Protein AF-A0A1J4VYI8-F1 (afdb_monomer)

Structure (mmCIF, N/CA/C/O backbone):
data_AF-A0A1J4VYI8-F1
#
_entry.id   AF-A0A1J4VYI8-F1
#
loop_
_atom_site.group_PDB
_atom_site.id
_atom_site.type_symbol
_atom_site.label_atom_id
_atom_site.label_alt_id
_atom_site.label_comp_id
_atom_site.label_asym_id
_atom_site.label_entity_id
_atom_site.label_seq_id
_atom_site.pdbx_PDB_ins_code
_atom_site.Cartn_x
_atom_site.Cartn_y
_atom_site.Cartn_z
_atom_site.occupancy
_atom_site.B_iso_or_equiv
_atom_site.auth_seq_id
_atom_site.auth_comp_id
_atom_site.auth_asym_id
_atom_site.auth_atom_id
_atom_site.pdbx_PDB_model_num
ATOM 1 N N . MET A 1 1 ? -11.542 -24.435 -14.311 1.00 45.66 1 MET A N 1
ATOM 2 C CA . MET A 1 1 ? -12.763 -23.738 -13.847 1.00 45.66 1 MET A CA 1
ATOM 3 C C . MET A 1 1 ? -12.508 -23.263 -12.424 1.00 45.66 1 MET A C 1
ATOM 5 O O . MET A 1 1 ? -12.263 -24.110 -11.578 1.00 45.66 1 MET A O 1
ATOM 9 N N . LYS A 1 2 ? -12.481 -21.947 -12.160 1.00 48.59 2 LYS A N 1
ATOM 10 C CA . LYS A 1 2 ? -12.444 -21.435 -10.779 1.00 48.59 2 LYS A CA 1
ATOM 11 C C . LYS A 1 2 ? -13.809 -21.727 -10.150 1.00 48.59 2 LYS A C 1
ATOM 13 O O . LYS A 1 2 ? -14.824 -21.295 -10.688 1.00 48.59 2 LYS A O 1
ATOM 18 N N . HIS A 1 3 ? -13.841 -22.505 -9.073 1.00 61.41 3 HIS A N 1
ATOM 19 C CA . HIS A 1 3 ? -15.069 -22.734 -8.319 1.00 61.41 3 HIS A CA 1
ATOM 20 C C . HIS A 1 3 ? -15.416 -21.461 -7.548 1.00 61.41 3 HIS A C 1
ATOM 22 O O . HIS A 1 3 ? -14.641 -21.014 -6.706 1.00 61.41 3 HIS A O 1
ATOM 28 N N . THR A 1 4 ? -16.563 -20.861 -7.857 1.00 73.31 4 THR A N 1
ATOM 29 C CA . THR A 1 4 ? -17.084 -19.709 -7.119 1.00 73.31 4 THR A CA 1
ATOM 30 C C . THR A 1 4 ? -17.600 -20.188 -5.766 1.00 73.31 4 THR A C 1
ATOM 32 O O . THR A 1 4 ? -18.485 -21.042 -5.706 1.00 73.31 4 THR A O 1
ATOM 35 N N . LYS A 1 5 ? -17.035 -19.660 -4.680 1.00 84.75 5 LYS A N 1
ATOM 36 C CA . LYS A 1 5 ? -17.503 -19.921 -3.316 1.00 84.75 5 LYS A CA 1
ATOM 37 C C . LYS A 1 5 ? -18.661 -18.980 -2.966 1.00 84.75 5 LYS A C 1
ATOM 39 O O . LYS A 1 5 ? -18.705 -17.850 -3.446 1.00 84.75 5 LYS A O 1
ATOM 44 N N . GLN A 1 6 ? -19.604 -19.459 -2.153 1.00 89.56 6 GLN A N 1
ATOM 45 C CA . GLN A 1 6 ? -20.703 -18.648 -1.618 1.00 89.56 6 GLN A CA 1
ATOM 46 C C . GLN A 1 6 ? -20.401 -18.260 -0.173 1.00 89.56 6 GLN A C 1
ATOM 48 O O . GLN A 1 6 ? -20.024 -19.112 0.636 1.00 89.56 6 GLN A O 1
ATOM 53 N N . TYR A 1 7 ? -20.613 -16.985 0.144 1.00 87.75 7 TYR A N 1
ATOM 54 C CA . TYR A 1 7 ? -20.332 -16.413 1.454 1.00 87.75 7 TYR A CA 1
ATOM 55 C C . TYR A 1 7 ? -21.567 -15.713 2.014 1.00 87.75 7 TYR A C 1
ATOM 57 O O . TYR A 1 7 ? -22.311 -15.063 1.279 1.00 87.75 7 TYR A O 1
ATOM 65 N N . LEU A 1 8 ? -21.776 -15.835 3.323 1.00 86.56 8 LEU A N 1
ATOM 66 C CA . LEU A 1 8 ? -22.653 -14.948 4.081 1.00 86.56 8 LEU A CA 1
ATOM 67 C C . LEU A 1 8 ? -21.770 -13.907 4.768 1.00 86.56 8 LEU A C 1
ATOM 69 O O . LEU A 1 8 ? -20.914 -14.272 5.572 1.00 86.56 8 LEU A O 1
ATOM 73 N N . VAL A 1 9 ? -21.990 -12.630 4.463 1.00 85.19 9 VAL A N 1
ATOM 74 C CA . VAL A 1 9 ? -21.263 -11.517 5.083 1.00 85.19 9 VAL A CA 1
ATOM 75 C C . VAL A 1 9 ? -22.179 -10.847 6.095 1.00 85.19 9 VAL A C 1
ATOM 77 O O . VAL A 1 9 ? -23.284 -10.421 5.754 1.00 85.19 9 VAL A O 1
ATOM 80 N N . LYS A 1 10 ? -21.728 -10.771 7.345 1.00 86.38 10 LYS A N 1
ATOM 81 C CA . LYS A 1 10 ? -22.361 -9.973 8.392 1.00 86.38 10 LYS A CA 1
ATOM 82 C C . LYS A 1 10 ? -21.442 -8.806 8.713 1.00 86.38 10 LYS A C 1
ATOM 84 O O . LYS A 1 10 ? -20.278 -9.018 9.032 1.00 86.38 10 LYS A O 1
ATOM 89 N N . TRP A 1 11 ? -21.970 -7.593 8.633 1.00 86.38 11 TRP A N 1
ATOM 90 C CA . TRP A 1 11 ? -21.292 -6.420 9.167 1.00 86.38 11 TRP A CA 1
ATOM 91 C C . TRP A 1 11 ? -21.593 -6.303 10.661 1.00 86.38 11 TRP A C 1
ATOM 93 O O . TRP A 1 11 ? -22.746 -6.479 11.067 1.00 86.38 11 TRP A O 1
ATOM 103 N N . VAL A 1 12 ? -20.559 -6.060 11.464 1.00 81.38 12 VAL A N 1
ATOM 104 C CA . VAL A 1 12 ? -20.652 -5.982 12.924 1.00 81.38 12 VAL A CA 1
ATOM 105 C C . VAL A 1 12 ? -20.289 -4.569 13.353 1.00 81.38 12 VAL A C 1
ATOM 107 O O . VAL A 1 12 ? -19.283 -4.018 12.913 1.00 81.38 12 VAL A O 1
ATOM 110 N N . ILE A 1 13 ? -21.124 -3.984 14.206 1.00 84.25 13 ILE A N 1
ATOM 111 C CA . ILE A 1 13 ? -20.897 -2.664 14.781 1.00 84.25 13 ILE A CA 1
ATOM 112 C C . ILE A 1 13 ? -21.310 -2.682 16.250 1.00 84.25 13 ILE A C 1
ATOM 114 O O . ILE A 1 13 ? -22.404 -3.141 16.587 1.00 84.25 13 ILE A O 1
ATOM 118 N N . ASP A 1 14 ? -20.430 -2.182 17.111 1.00 84.81 14 ASP A N 1
ATOM 119 C CA . ASP A 1 14 ? -20.724 -1.978 18.524 1.00 84.81 14 ASP A CA 1
ATOM 120 C C . ASP A 1 14 ? -21.394 -0.614 18.705 1.00 84.81 14 ASP A C 1
ATOM 122 O O . ASP A 1 14 ? -20.830 0.425 18.358 1.00 84.81 14 ASP A O 1
ATOM 126 N N . ILE A 1 15 ? -22.625 -0.619 19.222 1.00 88.81 15 ILE A N 1
ATOM 127 C CA . ILE A 1 15 ? -23.441 0.584 19.418 1.00 88.81 15 ILE A CA 1
ATOM 128 C C . ILE A 1 15 ? -23.956 0.606 20.852 1.00 88.81 15 ILE A C 1
ATOM 130 O O . ILE A 1 15 ? -24.630 -0.323 21.301 1.00 88.81 15 ILE A O 1
ATOM 134 N N . GLU A 1 16 ? -23.691 1.703 21.555 1.00 93.25 16 GLU A N 1
ATOM 135 C CA . GLU A 1 16 ? -24.339 1.994 22.831 1.00 93.25 16 GLU A CA 1
ATOM 136 C C . GLU A 1 16 ? -25.751 2.545 22.583 1.00 93.25 16 GLU A C 1
ATOM 138 O O . GLU A 1 16 ? -25.928 3.558 21.909 1.00 93.25 16 GLU A O 1
ATOM 143 N N . ALA A 1 17 ? -26.771 1.874 23.122 1.00 95.75 17 ALA A N 1
ATOM 144 C CA . ALA A 1 17 ? -28.171 2.276 22.996 1.00 95.75 17 ALA A CA 1
ATOM 145 C C . ALA A 1 17 ? -28.983 1.842 24.224 1.00 95.75 17 ALA A C 1
ATOM 147 O O . ALA A 1 17 ? -28.613 0.903 24.932 1.00 95.75 17 ALA A O 1
ATOM 148 N N . ASN A 1 18 ? -30.130 2.481 24.459 1.00 96.50 18 ASN A N 1
ATOM 149 C CA . ASN A 1 18 ? -30.986 2.182 25.609 1.00 96.50 18 ASN A CA 1
ATOM 150 C C . ASN A 1 18 ? -31.949 1.009 25.348 1.00 96.50 18 ASN A C 1
ATOM 152 O O . ASN A 1 18 ? -32.614 0.544 26.275 1.00 96.50 18 ASN A O 1
ATOM 156 N N . SER A 1 19 ? -32.059 0.534 24.100 1.00 97.31 19 SER A N 1
ATOM 157 C CA . SER A 1 19 ? -32.885 -0.621 23.717 1.00 97.31 19 SER A CA 1
ATOM 158 C C . SER A 1 19 ? -32.397 -1.300 22.426 1.00 97.31 19 SER A C 1
ATOM 160 O O . SER A 1 19 ? -31.728 -0.652 21.614 1.00 97.31 19 SER A O 1
ATOM 162 N N . PRO A 1 20 ? -32.763 -2.575 22.180 1.00 96.31 20 PRO A N 1
ATOM 163 C CA . PRO A 1 20 ? -32.455 -3.261 20.922 1.00 96.31 20 PRO A CA 1
ATOM 164 C C . PRO A 1 20 ? -33.019 -2.555 19.679 1.00 96.31 20 PRO A C 1
ATOM 166 O O . PRO A 1 20 ? -32.350 -2.477 18.651 1.00 96.31 20 PRO A O 1
ATOM 169 N N . GLU A 1 21 ? -34.235 -2.010 19.758 1.00 96.88 21 GLU A N 1
ATOM 170 C CA . GLU A 1 21 ? -34.872 -1.283 18.656 1.00 96.88 21 GLU A CA 1
ATOM 171 C C . GLU A 1 21 ? -34.149 0.029 18.333 1.00 96.88 21 GLU A C 1
ATOM 173 O O . GLU A 1 21 ? -34.087 0.426 17.170 1.00 96.88 21 GLU A O 1
ATOM 178 N N . GLU A 1 22 ? -33.614 0.711 19.348 1.00 96.25 22 GLU A N 1
ATOM 179 C CA . GLU A 1 22 ? -32.786 1.907 19.175 1.00 96.25 22 GLU A CA 1
ATOM 180 C C . GLU A 1 22 ? -31.433 1.554 18.548 1.00 96.25 22 GLU A C 1
ATOM 182 O O . GLU A 1 22 ? -31.056 2.179 17.559 1.00 96.25 22 GLU A O 1
ATOM 187 N N . ALA A 1 23 ? -30.765 0.499 19.030 1.00 94.38 23 ALA A N 1
ATOM 188 C CA . ALA A 1 23 ? -29.520 0.006 18.437 1.00 94.38 23 ALA A CA 1
ATOM 189 C C . ALA A 1 23 ? -29.693 -0.327 16.944 1.00 94.38 23 ALA A C 1
ATOM 191 O O . ALA A 1 23 ? -28.881 0.077 16.116 1.00 94.38 23 ALA A O 1
ATOM 192 N N . ALA A 1 24 ? -30.790 -1.003 16.578 1.00 93.12 24 ALA A N 1
ATOM 193 C CA . ALA A 1 24 ? -31.086 -1.343 15.186 1.00 93.12 24 ALA A CA 1
ATOM 194 C C .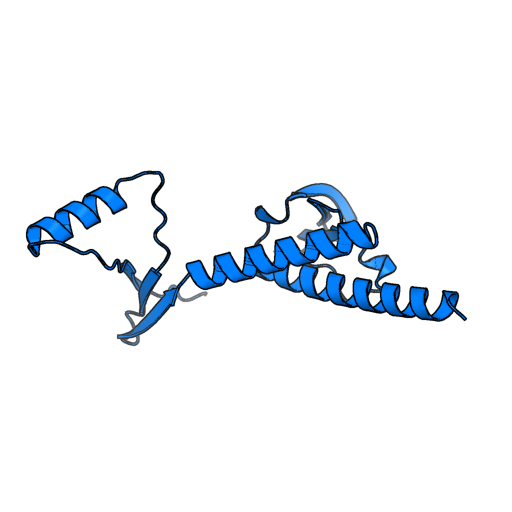 ALA A 1 24 ? -31.355 -0.108 14.305 1.00 93.12 24 ALA A C 1
ATOM 196 O O . ALA A 1 24 ? -30.978 -0.099 13.133 1.00 93.12 24 ALA A O 1
ATOM 197 N N . LYS A 1 25 ? -31.996 0.938 14.846 1.00 94.44 25 LYS A N 1
ATOM 198 C CA . LYS A 1 25 ? -32.211 2.204 14.124 1.00 94.44 25 LYS A CA 1
ATOM 199 C C . LYS A 1 25 ? -30.901 2.950 13.895 1.00 94.44 25 LYS A C 1
ATOM 201 O O . LYS A 1 25 ? -30.659 3.359 12.766 1.00 94.44 25 LYS A O 1
ATOM 206 N N . LEU A 1 26 ? -30.060 3.061 14.924 1.00 94.25 26 LEU A N 1
ATOM 207 C CA . LEU A 1 26 ? -28.737 3.681 14.816 1.00 94.25 26 LEU A CA 1
ATOM 208 C C . LEU A 1 26 ? -27.862 2.931 13.805 1.00 94.25 26 LEU A C 1
ATOM 210 O O . LEU A 1 26 ? -27.282 3.550 12.920 1.00 94.25 26 LEU A O 1
ATOM 214 N N . ALA A 1 27 ? -27.841 1.596 13.861 1.00 91.75 27 ALA A N 1
ATOM 215 C CA . ALA A 1 27 ? -27.132 0.781 12.876 1.00 91.75 27 ALA A CA 1
ATOM 216 C C . ALA A 1 27 ? -27.626 1.047 11.445 1.00 91.75 27 ALA A C 1
ATOM 218 O O . ALA A 1 27 ? -26.817 1.182 10.532 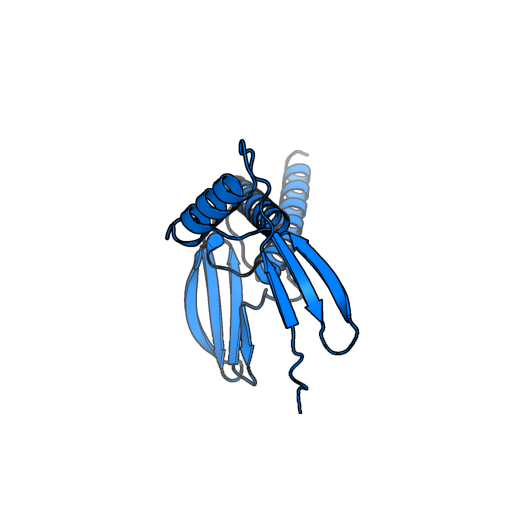1.00 91.75 27 ALA A O 1
ATOM 219 N N . LEU A 1 28 ? -28.945 1.151 11.239 1.00 91.44 28 LEU A N 1
ATOM 220 C CA . LEU A 1 28 ? -29.528 1.441 9.927 1.00 91.44 28 LEU A CA 1
ATOM 221 C C . LEU A 1 28 ? -29.192 2.854 9.429 1.00 91.44 28 LEU A C 1
ATOM 223 O O . LEU A 1 28 ? -29.018 3.039 8.227 1.00 91.44 28 LEU A O 1
ATOM 227 N N . GLU A 1 29 ? -29.140 3.844 10.320 1.00 93.25 29 GLU A N 1
ATOM 228 C CA . GLU A 1 29 ? -28.720 5.209 9.982 1.00 93.25 29 GLU A CA 1
ATOM 229 C C . GLU A 1 29 ? -27.265 5.227 9.519 1.00 93.25 29 GLU A C 1
ATOM 231 O O . GLU A 1 29 ? -26.991 5.746 8.441 1.00 93.25 29 GLU A O 1
ATOM 236 N N . ILE A 1 30 ? -26.371 4.565 10.258 1.00 90.81 30 ILE A N 1
ATOM 237 C CA . ILE A 1 30 ? -24.956 4.439 9.888 1.00 90.81 30 ILE A CA 1
ATOM 238 C C . ILE A 1 30 ? -24.818 3.717 8.539 1.00 90.81 30 ILE A C 1
ATOM 240 O O . ILE A 1 30 ? -24.136 4.213 7.654 1.00 90.81 30 ILE A O 1
ATOM 244 N N . GLN A 1 31 ? -25.540 2.612 8.315 1.00 87.69 31 GLN A N 1
ATOM 245 C CA . GLN A 1 31 ? -25.522 1.896 7.025 1.00 87.69 31 GLN A CA 1
ATOM 246 C C . GLN A 1 31 ? -25.993 2.727 5.828 1.00 87.69 31 GLN A C 1
ATOM 248 O O . GLN A 1 31 ? -25.700 2.374 4.687 1.00 87.69 31 GLN A O 1
ATOM 253 N N . ARG A 1 32 ? -26.814 3.751 6.064 1.00 90.00 32 ARG A N 1
ATOM 254 C CA . ARG A 1 32 ? -27.377 4.604 5.011 1.00 90.00 32 ARG A CA 1
ATOM 255 C C . ARG A 1 32 ? -26.574 5.876 4.783 1.00 90.00 32 ARG A C 1
ATOM 257 O O . ARG A 1 32 ? -26.852 6.559 3.800 1.00 90.00 32 ARG A O 1
ATOM 264 N N . ASP A 1 33 ? -25.648 6.205 5.676 1.00 89.50 33 ASP A N 1
ATOM 265 C CA . ASP A 1 33 ? -24.752 7.338 5.504 1.00 89.50 33 ASP A CA 1
ATOM 266 C C . ASP A 1 33 ? -23.738 7.017 4.401 1.00 89.50 33 ASP A C 1
ATOM 268 O O . ASP A 1 33 ? -23.000 6.037 4.474 1.00 89.50 33 ASP A O 1
ATOM 272 N N . GLU A 1 34 ? -23.714 7.854 3.367 1.00 87.69 34 GLU A N 1
ATOM 273 C CA . GLU A 1 34 ? -22.799 7.735 2.227 1.00 87.69 34 GLU A CA 1
ATOM 274 C C . GLU A 1 34 ? -21.324 7.906 2.614 1.00 87.69 34 GLU A C 1
ATOM 276 O O . GLU A 1 34 ? -20.444 7.494 1.862 1.00 87.69 34 GLU A O 1
ATOM 281 N N . ASN A 1 35 ? -21.058 8.485 3.786 1.00 82.19 35 ASN A N 1
ATOM 282 C CA . ASN A 1 35 ? -19.715 8.662 4.331 1.00 82.19 35 ASN A CA 1
ATOM 283 C C . ASN A 1 35 ? -19.339 7.567 5.340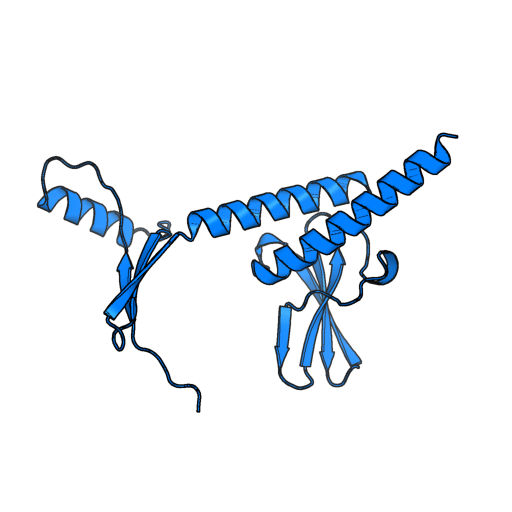 1.00 82.19 35 ASN A C 1
ATOM 285 O O . ASN A 1 35 ? -18.246 7.612 5.903 1.00 82.19 35 ASN A O 1
ATOM 289 N N . SER A 1 36 ? -20.234 6.615 5.625 1.00 82.12 36 SER A N 1
ATOM 290 C CA . SER A 1 36 ? -19.929 5.524 6.545 1.00 82.12 36 SER A CA 1
ATOM 291 C C . SER A 1 36 ? -19.170 4.403 5.843 1.00 82.12 36 SER A C 1
ATOM 293 O O . SER A 1 36 ? -19.603 3.875 4.818 1.00 82.12 36 SER A O 1
ATOM 295 N N . GLU A 1 37 ? -18.056 3.990 6.445 1.00 80.12 37 GLU A N 1
ATOM 296 C CA . GLU A 1 37 ? -17.258 2.863 5.979 1.00 80.12 37 GLU A CA 1
ATOM 297 C C . GLU A 1 37 ? -17.440 1.656 6.903 1.00 80.12 37 GLU A C 1
ATOM 299 O O . GLU A 1 37 ? -17.116 1.671 8.093 1.00 80.12 37 GLU A O 1
ATOM 304 N N . ALA A 1 38 ? -17.955 0.570 6.336 1.00 84.88 38 ALA A N 1
ATOM 305 C CA . ALA A 1 38 ? -18.023 -0.714 7.007 1.00 84.88 38 ALA A CA 1
ATOM 306 C C . ALA A 1 38 ? -16.642 -1.386 6.955 1.00 84.88 38 ALA A C 1
ATOM 308 O O . ALA A 1 38 ? -16.220 -1.837 5.894 1.00 84.88 38 ALA A O 1
ATOM 309 N N . LEU A 1 39 ? -15.937 -1.451 8.090 1.00 84.25 39 LEU A N 1
ATOM 310 C CA . LEU A 1 39 ? -14.562 -1.973 8.141 1.00 84.25 39 LEU A CA 1
ATOM 311 C C . LEU A 1 39 ? -14.405 -3.302 8.894 1.00 84.25 39 LEU A C 1
ATOM 313 O O . LEU A 1 39 ? -13.366 -3.936 8.767 1.00 84.25 39 LEU A O 1
ATOM 317 N N . ALA A 1 40 ? -15.409 -3.760 9.645 1.00 85.88 40 ALA A N 1
ATOM 318 C CA . ALA A 1 40 ? -15.338 -5.002 10.418 1.00 85.88 40 ALA A CA 1
ATOM 319 C C . ALA A 1 40 ? -16.465 -5.969 10.032 1.00 85.88 40 ALA A C 1
ATOM 321 O O . ALA A 1 40 ? -17.649 -5.629 10.091 1.00 85.88 40 ALA A O 1
ATOM 322 N N . PHE A 1 41 ? -16.106 -7.190 9.640 1.00 89.44 41 PHE A N 1
ATOM 323 C CA . PHE A 1 41 ? -17.047 -8.181 9.122 1.00 89.44 41 PHE A CA 1
ATOM 324 C C . PHE A 1 41 ? -16.801 -9.559 9.712 1.00 89.44 41 PHE A C 1
ATOM 326 O O . PHE A 1 41 ? -15.661 -9.971 9.864 1.00 89.44 41 PHE A O 1
ATOM 333 N N . THR A 1 42 ? -17.871 -10.322 9.908 1.00 89.81 42 THR A N 1
ATOM 334 C CA . THR A 1 42 ? -17.787 -11.777 10.051 1.00 89.81 42 THR A CA 1
ATOM 335 C C . THR A 1 42 ? -18.211 -12.405 8.730 1.00 89.81 42 THR A C 1
ATOM 337 O O . THR A 1 42 ? -19.349 -12.235 8.271 1.00 89.81 42 THR A O 1
ATOM 340 N N . VAL A 1 43 ? -17.296 -13.138 8.104 1.00 91.38 43 VAL A N 1
ATOM 341 C CA . VAL A 1 43 ? -17.514 -13.823 6.829 1.00 91.38 43 VAL A CA 1
ATOM 342 C C . VAL A 1 43 ? -17.653 -15.314 7.087 1.00 91.38 43 VAL A C 1
ATOM 344 O O . VAL A 1 43 ? -16.778 -15.927 7.689 1.00 91.38 43 VAL A O 1
ATOM 347 N N . LYS A 1 44 ? -18.749 -15.909 6.609 1.00 93.00 44 LYS A N 1
ATOM 348 C CA . LYS A 1 44 ? -18.996 -17.351 6.702 1.00 93.00 44 LYS A CA 1
ATOM 349 C C . LYS A 1 44 ? -18.957 -18.013 5.331 1.00 93.00 44 LYS A C 1
ATOM 351 O O . LYS A 1 44 ? -19.784 -17.680 4.478 1.00 93.00 44 LYS A O 1
ATOM 356 N N . GLU A 1 45 ? -18.075 -18.989 5.127 1.00 93.50 45 GLU A N 1
ATOM 357 C CA . GLU A 1 45 ? -18.099 -19.844 3.934 1.00 93.50 45 GLU A CA 1
ATOM 358 C C . GLU A 1 45 ? -19.262 -20.840 4.039 1.00 93.50 45 GLU A C 1
ATOM 360 O O . GLU A 1 45 ? -19.343 -21.636 4.974 1.00 93.50 45 GLU A O 1
ATOM 365 N N . GLN A 1 46 ? -20.189 -20.825 3.077 1.00 89.25 46 GLN A N 1
ATOM 366 C CA . GLN A 1 46 ? -21.403 -21.644 3.179 1.00 89.25 46 GLN A CA 1
ATOM 367 C C . GLN A 1 46 ? -21.144 -23.150 3.057 1.00 89.25 46 GLN A C 1
ATOM 369 O O . GLN A 1 46 ? -21.890 -23.942 3.628 1.00 89.25 46 GLN A O 1
ATOM 374 N N . ALA A 1 47 ? -20.111 -23.553 2.314 1.00 86.62 47 ALA A N 1
ATOM 375 C CA . ALA A 1 47 ? -19.812 -24.962 2.072 1.00 86.62 47 ALA A CA 1
ATOM 376 C C . ALA A 1 47 ? -19.228 -25.662 3.309 1.00 86.62 47 ALA A C 1
ATOM 378 O O . ALA A 1 47 ? -19.564 -26.812 3.585 1.00 86.62 47 ALA A O 1
ATOM 379 N N . THR A 1 48 ? -18.356 -24.970 4.044 1.00 91.19 48 THR A N 1
ATOM 380 C CA . THR A 1 48 ? -17.651 -25.507 5.217 1.00 91.19 48 THR A CA 1
ATOM 381 C C . THR A 1 48 ? -18.308 -25.089 6.530 1.00 91.19 48 THR A C 1
ATOM 383 O O . THR A 1 48 ? -18.153 -25.769 7.540 1.00 91.19 48 THR A O 1
ATOM 386 N N . GLY A 1 49 ? -19.060 -23.985 6.522 1.00 89.62 49 GLY A N 1
ATOM 387 C CA . GLY A 1 49 ? -19.596 -23.351 7.720 1.00 89.62 49 GLY A CA 1
ATOM 388 C C . GLY A 1 49 ? -18.547 -22.593 8.538 1.00 89.62 49 GLY A C 1
ATOM 389 O O . GLY A 1 49 ? -18.892 -22.115 9.617 1.00 89.62 49 GLY A O 1
ATOM 390 N N . GLU A 1 50 ? -17.311 -22.491 8.043 1.00 91.69 50 GLU A N 1
ATOM 391 C CA . GLU A 1 50 ? -16.207 -21.771 8.679 1.00 91.69 50 GLU A CA 1
ATOM 392 C C . GLU A 1 50 ? -16.500 -20.269 8.723 1.00 91.69 50 GLU A C 1
ATOM 394 O O . GLU A 1 50 ? -16.962 -19.700 7.731 1.00 91.69 50 GLU A O 1
ATOM 399 N N . GLU A 1 51 ? -16.259 -19.650 9.879 1.00 94.12 51 GLU A N 1
ATOM 400 C CA . GLU A 1 51 ? -16.436 -18.216 10.117 1.00 94.12 51 GLU A CA 1
ATOM 401 C C . GLU A 1 51 ? -15.069 -17.563 10.344 1.00 94.12 51 GLU A C 1
ATOM 403 O O . GLU A 1 51 ? -14.204 -18.121 11.019 1.00 94.12 51 GLU A O 1
ATOM 408 N N . THR A 1 52 ? -14.867 -16.384 9.765 1.00 91.62 52 THR A N 1
ATOM 409 C CA . THR A 1 52 ? -13.644 -15.590 9.902 1.00 91.62 52 THR A CA 1
ATOM 410 C C . THR A 1 52 ? -14.020 -14.138 10.134 1.00 91.62 52 THR A C 1
ATOM 412 O O . THR A 1 52 ? -14.786 -13.567 9.354 1.00 91.62 52 THR A O 1
ATOM 415 N N . ASP A 1 53 ? -13.468 -13.544 11.188 1.00 88.25 53 ASP A N 1
ATOM 416 C CA . ASP A 1 53 ? -13.581 -12.111 11.429 1.00 88.25 53 ASP A CA 1
ATOM 417 C C . ASP A 1 53 ? -12.505 -11.373 10.626 1.00 88.25 53 ASP A C 1
ATOM 419 O O . ASP A 1 53 ? -11.319 -11.699 10.679 1.00 88.25 53 ASP A O 1
ATOM 423 N N . VAL A 1 54 ? -12.941 -10.394 9.843 1.00 84.75 54 VAL A N 1
ATOM 424 C CA . VAL A 1 54 ? -12.127 -9.594 8.933 1.00 84.75 54 VAL A CA 1
ATOM 425 C C . VAL A 1 54 ? -12.208 -8.146 9.394 1.00 84.75 54 VAL A C 1
ATOM 427 O O . VAL A 1 54 ? -13.269 -7.525 9.309 1.00 84.75 54 VAL A O 1
ATOM 430 N N . ASN A 1 55 ? -11.084 -7.615 9.874 1.00 83.25 55 ASN A N 1
ATOM 431 C CA . ASN A 1 55 ? -10.941 -6.211 10.239 1.00 83.25 55 ASN A CA 1
ATOM 432 C C . ASN A 1 55 ? -10.102 -5.477 9.187 1.00 83.25 55 ASN A C 1
ATOM 434 O O . ASN A 1 55 ? -8.880 -5.590 9.161 1.00 83.25 55 ASN A O 1
ATOM 438 N N . LEU A 1 56 ? -10.770 -4.710 8.332 1.00 83.00 56 LEU A N 1
ATOM 439 C CA . LEU A 1 56 ? -10.143 -3.878 7.311 1.00 83.00 56 LEU A CA 1
ATOM 440 C C . LEU A 1 56 ? -9.548 -2.589 7.893 1.00 83.00 56 LEU A C 1
ATOM 442 O O . LEU A 1 56 ? -8.717 -1.972 7.235 1.00 83.00 56 LEU A O 1
ATOM 446 N N . LEU A 1 57 ? -9.922 -2.179 9.114 1.00 80.00 57 LEU A N 1
ATOM 447 C CA . LEU A 1 57 ? -9.317 -1.009 9.757 1.00 80.00 57 LEU A CA 1
ATOM 448 C C . LEU A 1 57 ? -7.833 -1.251 10.037 1.00 80.00 57 LEU A C 1
ATOM 450 O O . LEU A 1 57 ? -7.019 -0.373 9.766 1.00 80.00 57 LEU A O 1
ATOM 454 N N . ASP A 1 58 ? -7.476 -2.441 10.525 1.00 76.38 58 ASP A N 1
ATOM 455 C CA . ASP A 1 58 ? -6.079 -2.791 10.798 1.00 76.38 58 ASP A CA 1
ATOM 456 C C . ASP A 1 58 ? -5.258 -2.758 9.505 1.00 76.38 58 ASP A C 1
ATOM 458 O O . ASP A 1 58 ? -4.204 -2.131 9.466 1.00 76.38 58 ASP A O 1
ATOM 462 N N . THR A 1 59 ? -5.796 -3.332 8.427 1.00 75.31 59 THR A N 1
ATOM 463 C CA . THR A 1 59 ? -5.230 -3.315 7.067 1.00 75.31 59 THR A CA 1
ATOM 464 C C . THR A 1 59 ? -5.029 -1.892 6.526 1.00 75.31 59 THR A C 1
ATOM 466 O O . THR A 1 59 ? -4.005 -1.550 5.931 1.00 75.31 59 THR A O 1
ATOM 469 N N . ILE A 1 60 ? -6.004 -1.011 6.744 1.00 76.12 60 ILE A N 1
ATOM 470 C CA . ILE A 1 60 ? -5.930 0.382 6.300 1.00 76.12 60 ILE A CA 1
ATOM 471 C C . ILE A 1 60 ? -4.894 1.157 7.126 1.00 76.12 60 ILE A C 1
ATOM 473 O O . ILE A 1 60 ? -4.066 1.880 6.566 1.00 76.12 60 ILE A O 1
ATOM 477 N N . LEU A 1 61 ? -4.885 0.980 8.450 1.00 76.88 61 LEU A N 1
ATOM 478 C CA . LEU A 1 61 ? -3.904 1.598 9.343 1.00 76.88 61 LEU A CA 1
ATOM 479 C C . LEU A 1 61 ? -2.479 1.122 9.032 1.00 76.88 61 LEU A C 1
ATOM 481 O O . LEU A 1 61 ? -1.548 1.936 9.064 1.00 76.88 61 LEU A O 1
ATOM 485 N N . THR A 1 62 ? -2.290 -0.153 8.673 1.00 86.94 62 THR A N 1
ATOM 486 C CA . THR A 1 62 ? -0.986 -0.675 8.243 1.00 86.94 62 THR A CA 1
ATOM 487 C C . THR A 1 62 ? -0.550 -0.065 6.923 1.00 86.94 62 THR A C 1
ATOM 489 O O . THR A 1 62 ? 0.598 0.373 6.825 1.00 86.94 62 THR A O 1
ATOM 492 N N . LYS A 1 63 ? -1.446 0.037 5.932 1.00 92.31 63 LYS A N 1
ATOM 493 C CA . LYS A 1 63 ? -1.147 0.690 4.649 1.00 92.31 63 LYS A CA 1
ATOM 494 C C . LYS A 1 63 ? -0.749 2.154 4.848 1.00 92.31 63 LYS A C 1
ATOM 496 O O . LYS A 1 63 ? 0.311 2.557 4.379 1.00 92.31 63 LYS A O 1
ATOM 501 N N . PHE A 1 64 ? -1.535 2.945 5.580 1.00 90.94 64 PHE A N 1
ATOM 502 C CA . PHE A 1 64 ? -1.214 4.359 5.817 1.00 90.94 64 PHE A CA 1
ATOM 503 C C . PHE A 1 64 ? 0.100 4.554 6.572 1.00 90.94 64 PHE A C 1
ATOM 505 O O . PHE A 1 64 ? 0.869 5.447 6.223 1.00 90.94 64 PHE A O 1
ATOM 512 N N . SER A 1 65 ? 0.391 3.700 7.557 1.00 93.44 65 SER A N 1
ATOM 513 C CA . SER A 1 65 ? 1.662 3.756 8.290 1.00 93.44 65 SER A CA 1
ATOM 514 C C . SER A 1 65 ? 2.860 3.486 7.375 1.00 93.44 65 SER A C 1
ATOM 516 O O . SER A 1 65 ? 3.881 4.164 7.481 1.00 93.44 65 SER A O 1
ATOM 518 N N . LYS A 1 66 ? 2.730 2.535 6.440 1.00 96.44 66 LYS A N 1
ATOM 519 C CA . LYS A 1 66 ? 3.759 2.257 5.425 1.00 96.44 66 LYS A CA 1
ATOM 520 C C . LYS A 1 66 ? 3.919 3.427 4.464 1.00 96.44 66 LYS A C 1
ATOM 522 O O . LYS A 1 66 ? 5.042 3.831 4.195 1.00 96.44 66 LYS A O 1
ATOM 527 N N . ILE A 1 67 ? 2.819 4.022 4.002 1.00 97.44 67 ILE A N 1
ATOM 528 C CA . ILE A 1 67 ? 2.868 5.209 3.138 1.00 97.44 67 ILE A CA 1
ATOM 529 C C . ILE A 1 67 ? 3.577 6.369 3.848 1.00 97.44 67 ILE A C 1
ATOM 531 O O . ILE A 1 67 ? 4.445 6.999 3.251 1.00 97.44 67 ILE A O 1
ATOM 535 N N . ASP A 1 68 ? 3.258 6.646 5.114 1.00 96.38 68 ASP A N 1
ATOM 536 C CA . ASP A 1 68 ? 3.933 7.700 5.884 1.00 96.38 68 ASP A CA 1
ATOM 537 C C . ASP A 1 68 ? 5.441 7.436 6.010 1.00 96.38 68 ASP A C 1
ATOM 539 O O . ASP A 1 68 ? 6.258 8.331 5.777 1.00 96.38 68 ASP A O 1
ATOM 543 N N . TYR A 1 69 ? 5.822 6.184 6.281 1.00 96.50 69 TYR A N 1
ATOM 544 C CA . TYR A 1 69 ? 7.223 5.771 6.295 1.00 96.50 69 TYR A CA 1
ATOM 545 C C . TYR A 1 69 ? 7.906 5.982 4.935 1.00 96.50 69 TYR A C 1
ATOM 547 O O . TYR A 1 69 ? 8.952 6.632 4.882 1.00 96.50 69 TYR A O 1
ATOM 555 N N . ILE A 1 70 ? 7.291 5.524 3.839 1.00 97.94 70 ILE A N 1
ATOM 556 C CA . ILE A 1 70 ? 7.803 5.688 2.470 1.00 97.94 70 ILE A CA 1
ATOM 557 C C . ILE A 1 70 ? 8.092 7.164 2.178 1.00 97.94 70 ILE A C 1
ATOM 559 O O . ILE A 1 70 ? 9.209 7.532 1.806 1.00 97.94 70 ILE A O 1
ATOM 563 N N . LYS A 1 71 ? 7.108 8.034 2.425 1.00 97.44 71 LYS A N 1
ATOM 564 C CA . LYS A 1 71 ? 7.233 9.482 2.209 1.00 97.44 71 LYS A CA 1
ATOM 565 C C . LYS A 1 71 ? 8.337 10.088 3.066 1.00 97.44 71 LYS A C 1
ATOM 567 O O . LYS A 1 71 ? 9.117 10.910 2.594 1.00 97.44 71 LYS A O 1
ATOM 572 N N . LYS A 1 72 ? 8.442 9.675 4.329 1.00 96.88 72 LYS A N 1
ATOM 573 C CA . LYS A 1 72 ? 9.479 10.161 5.243 1.00 96.88 72 LYS A CA 1
ATOM 574 C C . LYS A 1 72 ? 10.887 9.819 4.752 1.00 96.88 72 LYS A C 1
ATOM 576 O O . LYS A 1 72 ? 11.761 10.686 4.798 1.00 96.88 72 LYS A O 1
ATOM 581 N N . VAL A 1 73 ? 11.114 8.586 4.300 1.00 97.06 73 VAL A N 1
ATOM 582 C CA . VAL A 1 73 ? 12.423 8.140 3.797 1.00 97.06 73 VAL A CA 1
ATOM 583 C C . VAL A 1 73 ? 12.783 8.882 2.514 1.00 97.06 73 VAL A C 1
ATOM 585 O O . VAL A 1 73 ? 13.861 9.473 2.435 1.00 97.06 73 VAL A O 1
ATOM 588 N N . ILE A 1 74 ? 11.866 8.931 1.545 1.00 97.31 74 ILE A N 1
ATOM 589 C CA . ILE A 1 74 ? 12.099 9.608 0.262 1.00 97.31 74 ILE A CA 1
ATOM 590 C C . ILE A 1 74 ? 12.306 11.114 0.464 1.00 97.31 74 ILE A C 1
ATOM 592 O O . ILE A 1 74 ? 13.201 11.701 -0.140 1.00 97.31 74 ILE A O 1
ATOM 596 N N . SER A 1 75 ? 11.559 11.756 1.367 1.00 96.50 75 SER A N 1
ATOM 597 C CA . SER A 1 75 ? 11.772 13.170 1.700 1.00 96.50 75 SER A CA 1
ATOM 598 C C . SER A 1 75 ? 13.155 13.440 2.294 1.00 96.50 75 SER A C 1
ATOM 600 O O . SER A 1 75 ? 13.640 14.568 2.190 1.00 96.50 75 SER A O 1
ATOM 602 N N . LYS A 1 76 ? 13.763 12.458 2.967 1.00 96.94 76 LYS A N 1
ATOM 603 C CA . LYS A 1 76 ? 15.083 12.598 3.585 1.00 96.94 76 LYS A CA 1
ATOM 604 C C . LYS A 1 76 ? 16.206 12.356 2.580 1.00 96.94 76 LYS A C 1
ATOM 606 O O . LYS A 1 76 ? 17.156 13.132 2.546 1.00 96.94 76 LYS A O 1
ATOM 611 N N . TRP A 1 77 ? 16.108 11.279 1.808 1.00 96.19 77 TRP A N 1
ATOM 612 C CA . TRP A 1 77 ? 17.210 10.779 0.983 1.00 96.19 77 TRP A CA 1
ATOM 613 C C . TRP A 1 77 ? 17.075 11.089 -0.506 1.00 96.19 77 TRP A C 1
ATOM 615 O O . TRP A 1 77 ? 18.032 10.921 -1.254 1.00 96.19 77 TRP A O 1
ATOM 625 N N . GLY A 1 78 ? 15.915 11.582 -0.929 1.00 96.88 78 GLY A N 1
ATOM 626 C CA . GLY A 1 78 ? 15.592 11.779 -2.331 1.00 96.88 78 GLY A CA 1
ATOM 627 C C . GLY A 1 78 ? 14.870 10.582 -2.937 1.00 96.88 78 GLY A C 1
ATOM 628 O O 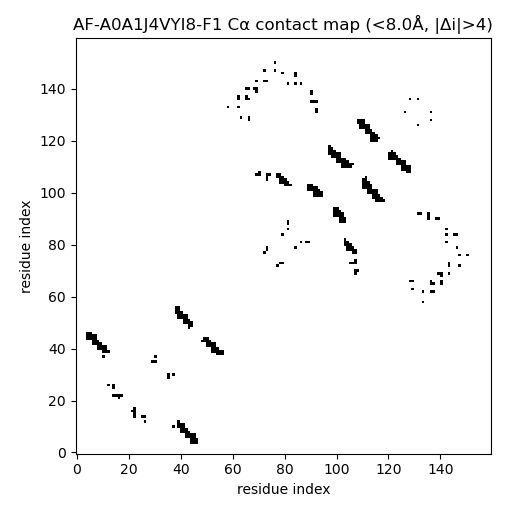. GLY A 1 78 ? 14.722 9.517 -2.334 1.00 96.88 78 GLY A O 1
ATOM 629 N N . SER A 1 79 ? 14.368 10.822 -4.141 1.00 97.25 79 SER A N 1
ATOM 630 C CA . SER A 1 79 ? 13.689 9.839 -4.981 1.00 97.25 79 SER A CA 1
ATOM 631 C C . SER A 1 79 ? 14.684 8.850 -5.573 1.00 97.25 79 SER A C 1
ATOM 633 O O . SER A 1 79 ? 15.861 9.178 -5.708 1.00 97.25 79 SER A O 1
ATOM 635 N N . PHE A 1 80 ? 14.199 7.662 -5.917 1.00 98.12 80 PHE A N 1
ATOM 636 C CA . PHE A 1 80 ? 15.023 6.596 -6.476 1.00 98.12 80 PHE A CA 1
ATOM 637 C C . PHE A 1 80 ? 14.215 5.731 -7.448 1.00 98.12 80 PHE A C 1
ATOM 639 O O . PHE A 1 80 ? 12.995 5.869 -7.567 1.00 98.12 80 PHE A O 1
ATOM 646 N N . THR A 1 81 ? 14.905 4.834 -8.137 1.00 97.69 81 THR A N 1
ATOM 647 C CA . THR A 1 81 ? 14.354 3.884 -9.103 1.00 97.69 81 THR A CA 1
ATOM 648 C C . THR A 1 81 ? 14.702 2.449 -8.725 1.00 97.69 81 THR A C 1
ATOM 650 O O . THR A 1 81 ? 15.643 2.199 -7.969 1.00 97.69 81 THR A O 1
ATOM 653 N N . THR A 1 82 ? 13.979 1.481 -9.288 1.00 96.56 82 THR A N 1
ATOM 654 C CA . THR A 1 82 ? 14.301 0.051 -9.131 1.00 96.56 82 THR A CA 1
ATOM 655 C C . THR A 1 82 ? 15.715 -0.281 -9.614 1.00 96.56 82 THR A C 1
ATOM 657 O O . THR A 1 82 ? 16.366 -1.149 -9.040 1.00 96.56 82 THR A O 1
ATOM 660 N N . ALA A 1 83 ? 16.225 0.445 -10.615 1.00 94.69 83 ALA A N 1
ATOM 661 C CA . ALA A 1 83 ? 17.590 0.292 -11.110 1.00 94.69 83 ALA A CA 1
ATOM 662 C C . ALA A 1 83 ? 18.652 0.779 -10.110 1.00 94.69 83 ALA A C 1
ATOM 664 O O . ALA A 1 83 ? 19.706 0.162 -9.996 1.00 94.69 83 ALA A O 1
ATOM 665 N N . GLU A 1 84 ? 18.391 1.873 -9.389 1.00 94.25 84 GLU A N 1
ATOM 666 C CA . GLU A 1 84 ? 19.339 2.435 -8.416 1.00 94.25 84 GLU A CA 1
ATOM 667 C C . GLU A 1 84 ? 19.493 1.567 -7.168 1.00 94.25 84 GLU A C 1
ATOM 669 O O . GLU A 1 84 ? 20.592 1.499 -6.629 1.00 94.25 84 GLU A O 1
ATOM 674 N N . VAL A 1 85 ? 18.420 0.891 -6.745 1.00 93.25 85 VAL A N 1
ATOM 675 C CA . VAL A 1 85 ? 18.430 -0.058 -5.615 1.00 93.25 85 VAL A CA 1
ATOM 676 C C . VAL A 1 85 ? 18.699 -1.506 -6.061 1.00 93.25 85 VAL A C 1
ATOM 678 O O . VAL A 1 85 ? 18.516 -2.438 -5.284 1.00 93.25 85 VAL A O 1
ATOM 681 N N . GLU A 1 86 ? 19.082 -1.706 -7.330 1.00 93.38 86 GLU A N 1
ATOM 682 C CA . GLU A 1 86 ? 19.352 -3.019 -7.939 1.00 93.38 86 GLU A CA 1
ATOM 683 C C . GLU A 1 86 ? 18.271 -4.072 -7.609 1.00 93.38 86 GLU A C 1
ATOM 685 O O . GLU A 1 86 ? 18.568 -5.211 -7.248 1.00 93.38 86 GLU A O 1
ATOM 690 N N . ALA A 1 87 ? 16.996 -3.679 -7.699 1.00 93.00 87 ALA A N 1
ATOM 691 C CA . ALA A 1 87 ? 15.884 -4.527 -7.294 1.00 93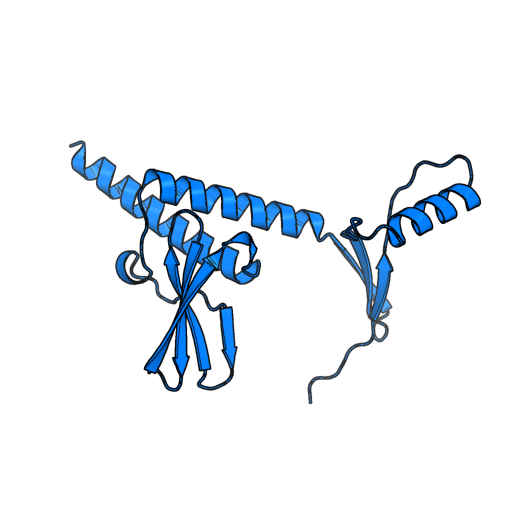.00 87 ALA A CA 1
ATOM 692 C C . ALA A 1 87 ? 15.801 -5.808 -8.143 1.00 93.00 87 ALA A C 1
ATOM 694 O O . ALA A 1 87 ? 15.858 -5.758 -9.372 1.00 93.00 87 ALA A O 1
ATOM 695 N N . ASP A 1 88 ? 15.560 -6.951 -7.491 1.00 93.00 88 ASP A N 1
ATOM 696 C CA . ASP A 1 88 ? 15.317 -8.230 -8.178 1.00 93.00 88 ASP A CA 1
ATOM 697 C C . ASP A 1 88 ? 14.024 -8.213 -9.017 1.00 93.00 88 ASP A C 1
ATOM 699 O O . ASP A 1 88 ? 13.864 -9.004 -9.950 1.00 93.00 88 ASP A O 1
ATOM 703 N N . TYR A 1 89 ? 13.077 -7.339 -8.663 1.00 92.56 89 TYR A N 1
ATOM 704 C CA . TYR A 1 89 ? 11.795 -7.171 -9.340 1.00 92.56 89 TYR A CA 1
ATOM 705 C C . TYR A 1 89 ? 11.227 -5.760 -9.134 1.00 92.56 89 TYR A C 1
ATOM 707 O O . TYR A 1 89 ? 11.503 -5.097 -8.133 1.00 92.56 89 TYR A O 1
ATOM 715 N N . SER A 1 90 ? 10.385 -5.332 -10.074 1.00 96.50 90 SER A N 1
ATOM 716 C CA . SER A 1 90 ? 9.568 -4.121 -9.958 1.00 96.50 90 SER A CA 1
ATOM 717 C C . SER A 1 90 ? 8.208 -4.476 -9.333 1.00 96.50 90 SER A C 1
ATOM 719 O O . SER A 1 90 ? 7.606 -5.467 -9.765 1.00 96.50 90 SER A O 1
ATOM 721 N N . PRO A 1 91 ? 7.685 -3.707 -8.355 1.00 97.75 91 PRO A N 1
ATOM 722 C CA . PRO A 1 91 ? 6.344 -3.920 -7.813 1.00 97.75 91 PRO A CA 1
ATOM 723 C C . PRO A 1 91 ? 5.289 -3.888 -8.923 1.00 97.75 91 PRO A C 1
ATOM 725 O O . PRO A 1 91 ? 5.295 -2.986 -9.762 1.00 97.75 91 PRO A O 1
ATOM 728 N N . ALA A 1 92 ? 4.383 -4.864 -8.949 1.00 97.06 92 ALA A N 1
ATOM 729 C CA . ALA A 1 92 ? 3.423 -5.021 -10.039 1.00 97.06 92 ALA A CA 1
ATOM 730 C C . ALA A 1 92 ? 2.022 -4.548 -9.635 1.00 97.06 92 ALA A C 1
ATOM 732 O O . ALA A 1 92 ? 1.422 -5.091 -8.715 1.00 97.06 92 ALA A O 1
ATOM 733 N N . ILE A 1 93 ? 1.469 -3.580 -10.371 1.00 97.19 93 ILE A N 1
ATOM 734 C CA . ILE A 1 93 ? 0.077 -3.130 -10.197 1.00 97.19 93 ILE A CA 1
ATOM 735 C C . ILE A 1 93 ? -0.882 -4.109 -10.874 1.00 97.19 93 ILE A C 1
ATOM 737 O O . ILE A 1 93 ? -1.934 -4.444 -10.339 1.00 97.19 93 ILE A O 1
ATOM 741 N N . SER A 1 94 ? -0.533 -4.577 -12.073 1.00 95.56 94 SER A N 1
ATOM 742 C CA . SER A 1 94 ? -1.316 -5.594 -12.773 1.00 95.56 94 SER A CA 1
ATOM 743 C C . SER A 1 94 ? -0.456 -6.377 -13.756 1.00 95.56 94 SER A C 1
ATOM 745 O O . SER A 1 94 ? 0.474 -5.833 -14.348 1.00 95.56 94 SER A O 1
ATOM 747 N N . VAL A 1 95 ? -0.770 -7.662 -13.933 1.00 95.00 95 VAL A N 1
ATOM 748 C CA . VAL A 1 95 ? -0.134 -8.534 -14.931 1.00 95.00 95 VAL A CA 1
ATOM 749 C C . VAL A 1 95 ? -1.204 -9.426 -15.556 1.00 95.00 95 VAL A C 1
ATOM 751 O O . VAL A 1 95 ? -1.832 -10.237 -14.869 1.00 95.00 95 VAL A O 1
ATOM 754 N N . ILE A 1 96 ? -1.439 -9.274 -16.860 1.00 94.88 96 ILE A N 1
ATOM 755 C CA . ILE A 1 96 ? -2.448 -10.015 -17.623 1.00 94.88 96 ILE A CA 1
ATOM 756 C C . ILE A 1 96 ? -1.839 -10.480 -18.952 1.00 94.88 96 ILE A C 1
ATOM 758 O O . ILE A 1 96 ? -1.811 -9.751 -19.940 1.00 94.88 96 ILE A O 1
ATOM 762 N N . GLY A 1 97 ? -1.403 -11.742 -19.006 1.00 94.06 97 GLY A N 1
ATOM 763 C CA . GLY A 1 97 ? -0.749 -12.284 -20.202 1.00 94.06 97 GLY A CA 1
ATOM 764 C C . GLY A 1 97 ? 0.558 -11.544 -20.487 1.00 94.06 97 GLY A C 1
ATOM 765 O O . GLY A 1 97 ? 1.409 -11.477 -19.607 1.00 94.06 97 GLY A O 1
ATOM 766 N N . ASP A 1 98 ? 0.678 -10.973 -21.686 1.00 94.19 98 ASP A N 1
ATOM 767 C CA . ASP A 1 98 ? 1.860 -10.210 -22.120 1.00 94.19 98 ASP A CA 1
ATOM 768 C C . ASP A 1 98 ? 1.767 -8.710 -21.782 1.00 94.19 98 ASP A C 1
ATOM 770 O O . ASP A 1 98 ? 2.602 -7.921 -22.224 1.00 94.19 98 ASP A O 1
ATOM 774 N N . HIS A 1 99 ? 0.729 -8.309 -21.042 1.00 97.19 99 HIS A N 1
ATOM 775 C CA . HIS A 1 99 ? 0.524 -6.950 -20.549 1.00 97.19 99 HIS A CA 1
ATOM 776 C C . HIS A 1 99 ? 0.882 -6.870 -19.063 1.00 97.19 99 HIS A C 1
ATOM 778 O O . HIS A 1 99 ? 0.385 -7.666 -18.263 1.00 97.19 99 HIS A O 1
ATOM 784 N N . SER A 1 100 ? 1.735 -5.920 -18.684 1.00 97.25 100 SER A N 1
ATOM 785 C CA . SER A 1 100 ? 2.108 -5.683 -17.286 1.00 97.25 100 SER A CA 1
ATOM 786 C C . SER A 1 100 ? 2.257 -4.200 -16.981 1.00 97.25 100 SER A C 1
ATOM 788 O O . SER A 1 100 ? 2.858 -3.471 -17.762 1.00 97.25 100 SER A O 1
ATOM 790 N N . VAL A 1 101 ? 1.784 -3.777 -15.812 1.00 97.81 101 VAL A N 1
ATOM 791 C CA . VAL A 1 101 ? 1.965 -2.423 -15.280 1.00 97.81 101 VAL A CA 1
ATOM 792 C C . VAL A 1 101 ? 2.833 -2.516 -14.031 1.00 97.81 101 VAL A C 1
ATOM 794 O O . VAL A 1 101 ? 2.414 -3.108 -13.032 1.00 97.81 101 VAL A O 1
ATOM 797 N N . LEU A 1 102 ? 4.044 -1.967 -14.104 1.00 97.94 102 LEU A N 1
ATOM 798 C CA . LEU A 1 102 ? 5.093 -2.122 -13.095 1.00 97.94 102 LEU A CA 1
ATOM 799 C C . LEU A 1 102 ? 5.538 -0.766 -12.560 1.00 97.94 102 LEU A C 1
ATOM 801 O O . LEU A 1 102 ? 5.658 0.189 -13.317 1.00 97.94 102 LEU A O 1
ATOM 805 N N . VAL A 1 103 ? 5.819 -0.681 -11.267 1.00 98.19 103 VAL A N 1
ATOM 806 C CA . VAL A 1 103 ? 6.336 0.529 -10.630 1.00 98.19 103 VAL A CA 1
ATOM 807 C C . VAL A 1 103 ? 7.858 0.541 -10.696 1.00 98.19 103 VAL A C 1
ATOM 809 O O . VAL A 1 103 ? 8.491 -0.375 -10.179 1.00 98.19 103 VAL A O 1
ATOM 812 N N . GLU A 1 104 ? 8.454 1.581 -11.282 1.00 97.81 104 GLU A N 1
ATOM 813 C CA . GLU A 1 104 ? 9.919 1.629 -11.466 1.00 97.81 104 GLU A CA 1
ATOM 814 C C . GLU A 1 104 ? 10.587 2.892 -10.913 1.00 97.81 104 GLU A C 1
ATOM 816 O O . GLU A 1 104 ? 11.796 2.880 -10.679 1.00 97.81 104 GLU A O 1
ATOM 821 N N . SER A 1 105 ? 9.815 3.946 -10.628 1.00 98.12 105 SER A N 1
ATOM 822 C CA . SER A 1 105 ? 10.321 5.181 -10.011 1.00 98.12 105 SER A CA 1
ATOM 823 C C . SER A 1 105 ? 9.499 5.572 -8.787 1.00 98.12 105 SER A C 1
ATOM 825 O O . SER A 1 105 ? 8.268 5.540 -8.823 1.00 98.12 105 SER A O 1
ATOM 827 N N . PHE A 1 106 ? 10.173 6.002 -7.720 1.00 98.31 106 PHE A N 1
ATOM 828 C CA . PHE A 1 106 ? 9.575 6.304 -6.420 1.00 98.31 106 PHE A CA 1
ATOM 829 C C . PHE A 1 106 ? 9.824 7.761 -6.029 1.00 98.31 106 PHE A C 1
ATOM 831 O O . PHE A 1 106 ? 10.950 8.164 -5.723 1.00 98.31 106 PHE A O 1
ATOM 838 N N . TRP A 1 107 ? 8.754 8.555 -5.998 1.00 97.81 107 TRP A N 1
ATOM 839 C CA . TRP A 1 107 ? 8.780 9.977 -5.660 1.00 97.81 107 TRP A CA 1
ATOM 840 C C . TRP A 1 107 ? 8.161 10.231 -4.290 1.00 97.81 107 TRP A C 1
ATOM 842 O O . TRP A 1 107 ? 7.577 9.354 -3.662 1.00 97.81 107 TRP A O 1
ATOM 852 N N . ASN A 1 108 ? 8.258 11.466 -3.798 1.00 94.06 108 ASN A N 1
ATOM 853 C CA . ASN A 1 108 ? 7.811 11.787 -2.441 1.00 94.06 108 ASN A CA 1
ATOM 854 C C . ASN A 1 108 ? 6.295 11.626 -2.216 1.00 94.06 108 ASN A C 1
ATOM 856 O O . ASN A 1 108 ? 5.858 11.506 -1.080 1.00 94.06 108 ASN A O 1
ATOM 860 N N . TYR A 1 109 ? 5.477 11.658 -3.270 1.00 94.56 109 TYR A N 1
ATOM 861 C CA . TYR A 1 109 ? 4.012 11.552 -3.157 1.00 94.56 109 TYR A CA 1
ATOM 862 C C . TYR A 1 109 ? 3.385 10.572 -4.147 1.00 94.56 109 TYR A C 1
ATOM 864 O O . TYR A 1 109 ? 2.223 10.201 -3.988 1.00 94.56 109 TYR A O 1
ATOM 872 N N . THR A 1 110 ? 4.142 10.171 -5.158 1.00 98.06 110 THR A N 1
ATOM 873 C CA . THR A 1 110 ? 3.686 9.339 -6.260 1.00 98.06 110 THR A CA 1
ATOM 874 C C . THR A 1 110 ? 4.747 8.308 -6.591 1.00 98.06 110 THR A C 1
ATOM 876 O O . THR A 1 110 ? 5.904 8.423 -6.181 1.00 98.06 110 THR A O 1
ATOM 879 N N . VAL A 1 111 ? 4.350 7.326 -7.378 1.00 98.44 111 VAL A N 1
ATOM 880 C CA . VAL A 1 111 ? 5.252 6.454 -8.113 1.00 98.44 111 VAL A CA 1
ATOM 881 C C . VAL A 1 111 ? 5.002 6.623 -9.601 1.00 98.44 111 VAL A C 1
ATOM 883 O O . VAL A 1 111 ? 3.875 6.931 -9.982 1.00 98.44 111 VAL A O 1
ATOM 886 N N . THR A 1 112 ? 6.016 6.391 -10.429 1.00 98.44 112 THR A N 1
ATOM 887 C CA . THR A 1 112 ? 5.807 6.247 -11.874 1.00 98.44 112 THR A CA 1
ATOM 888 C C . THR A 1 112 ? 5.681 4.768 -12.197 1.00 98.44 112 THR A C 1
ATOM 890 O O . THR A 1 112 ? 6.600 3.977 -11.946 1.00 98.44 112 THR A O 1
ATOM 893 N N . ALA A 1 113 ? 4.519 4.406 -12.727 1.00 98.00 113 ALA A N 1
ATOM 894 C CA . ALA A 1 113 ? 4.226 3.088 -13.246 1.00 98.00 113 ALA A CA 1
ATOM 895 C C . ALA A 1 113 ? 4.398 3.075 -14.766 1.00 98.00 113 ALA A C 1
ATOM 897 O O . ALA A 1 113 ? 3.950 3.988 -15.455 1.00 98.00 113 ALA A O 1
ATOM 898 N N . TYR A 1 114 ? 5.015 2.019 -15.279 1.00 97.81 114 TYR A N 1
ATOM 899 C CA . TYR A 1 114 ? 5.256 1.795 -16.694 1.00 97.81 114 TYR A CA 1
ATOM 900 C C . TYR A 1 114 ? 4.416 0.620 -17.176 1.00 97.81 114 TYR A C 1
ATOM 902 O O . TYR A 1 114 ? 4.404 -0.459 -16.575 1.00 97.81 114 TYR A O 1
ATOM 910 N N . GLU A 1 115 ? 3.701 0.842 -18.270 1.00 97.94 115 GLU A N 1
ATOM 911 C CA . GLU A 1 115 ? 2.917 -0.174 -18.953 1.00 97.94 115 GLU A CA 1
ATOM 912 C C . GLU A 1 115 ? 3.765 -0.824 -20.042 1.00 97.94 115 GLU A C 1
ATOM 914 O O . GLU A 1 115 ? 4.301 -0.154 -20.928 1.00 97.94 115 GLU A O 1
ATOM 919 N N . TYR A 1 116 ? 3.832 -2.148 -20.001 1.00 96.88 116 TYR A N 1
ATOM 920 C CA . TYR A 1 116 ? 4.552 -2.973 -20.951 1.00 96.88 116 TYR A CA 1
ATOM 921 C C . TYR A 1 116 ? 3.585 -3.902 -21.681 1.00 96.88 116 TYR A C 1
ATOM 923 O O . TYR A 1 116 ? 2.769 -4.575 -21.053 1.00 96.88 116 TYR A O 1
ATOM 931 N N . VAL A 1 117 ? 3.710 -3.974 -23.006 1.00 96.88 117 VAL A N 1
ATOM 932 C CA . VAL A 1 117 ? 3.045 -4.970 -23.860 1.00 96.88 117 VAL A CA 1
ATOM 933 C C . VAL A 1 117 ? 4.123 -5.683 -24.660 1.00 96.88 117 VAL A C 1
ATOM 935 O O . VAL A 1 117 ? 4.866 -5.027 -25.387 1.00 96.88 117 VAL A O 1
ATOM 938 N N . ASP A 1 118 ? 4.224 -7.008 -24.530 1.00 94.25 118 ASP A N 1
ATOM 939 C CA . ASP A 1 118 ? 5.262 -7.814 -25.204 1.00 94.25 118 ASP A CA 1
ATOM 940 C C . ASP A 1 118 ? 6.682 -7.269 -24.933 1.00 94.25 118 ASP A C 1
ATOM 942 O O . ASP A 1 118 ? 7.501 -7.075 -25.830 1.00 94.25 118 ASP A O 1
ATOM 946 N N . SER A 1 119 ? 6.943 -6.925 -23.664 1.00 90.31 119 SER A N 1
ATOM 947 C CA . SER A 1 119 ? 8.200 -6.318 -23.184 1.00 90.31 119 SER A CA 1
ATOM 948 C C . SER A 1 119 ? 8.550 -4.943 -23.776 1.00 90.31 119 SER A C 1
ATOM 950 O O . SER A 1 119 ? 9.664 -4.455 -23.583 1.00 90.31 119 SER A O 1
ATOM 952 N N . ILE A 1 120 ? 7.618 -4.285 -24.464 1.00 94.38 120 ILE A N 1
ATOM 953 C CA . ILE A 1 120 ? 7.789 -2.924 -24.977 1.00 94.38 120 ILE A CA 1
ATOM 954 C C . ILE A 1 120 ? 7.056 -1.959 -24.051 1.00 94.38 120 ILE A C 1
ATOM 956 O O . ILE A 1 120 ? 5.860 -2.126 -23.826 1.00 94.38 120 ILE A O 1
ATOM 960 N N . CYS A 1 121 ? 7.760 -0.942 -23.546 1.00 93.88 121 CYS A N 1
ATOM 961 C CA . CYS A 1 121 ? 7.140 0.152 -22.798 1.00 93.88 121 CYS A CA 1
ATOM 962 C C . CYS A 1 121 ? 6.259 0.984 -23.740 1.00 93.88 121 CYS A C 1
ATOM 964 O O . CYS A 1 121 ? 6.735 1.486 -24.764 1.00 93.88 121 CYS A O 1
ATOM 966 N N . VAL A 1 122 ? 4.975 1.098 -23.408 1.00 96.44 122 VAL A N 1
ATOM 967 C CA . VAL A 1 122 ? 3.967 1.789 -24.226 1.00 96.44 122 VAL A CA 1
ATOM 968 C C . VAL A 1 122 ? 3.354 3.002 -23.532 1.00 96.44 122 VAL A C 1
ATOM 970 O O . VAL A 1 122 ? 2.839 3.881 -24.224 1.00 96.44 122 VAL A O 1
ATOM 973 N N . CYS A 1 123 ? 3.419 3.072 -22.202 1.00 94.88 123 CYS A N 1
ATOM 974 C CA . CYS A 1 123 ? 2.867 4.167 -21.409 1.00 94.88 123 CYS A CA 1
ATOM 975 C C . CYS A 1 123 ? 3.639 4.326 -20.092 1.00 94.88 123 CYS A C 1
ATOM 977 O O . CYS A 1 123 ? 4.202 3.358 -19.580 1.00 94.88 123 CYS A O 1
ATOM 979 N N . GLU A 1 124 ? 3.612 5.534 -19.537 1.00 96.00 124 GLU A N 1
ATOM 980 C CA . GLU A 1 124 ? 4.038 5.836 -18.172 1.00 96.00 124 GLU A CA 1
ATOM 981 C C . GLU A 1 124 ? 2.978 6.720 -17.499 1.00 96.00 124 GLU A C 1
ATOM 983 O O . GLU A 1 124 ? 2.409 7.614 -18.133 1.00 96.00 124 GLU A O 1
ATOM 988 N N . GLU A 1 125 ? 2.686 6.460 -16.227 1.00 97.31 125 GLU A N 1
ATOM 989 C CA . GLU A 1 125 ? 1.708 7.214 -15.441 1.00 97.31 125 GLU A CA 1
ATOM 990 C C . GLU A 1 125 ? 2.191 7.410 -14.001 1.00 97.31 125 GLU A C 1
ATOM 992 O O . GLU A 1 125 ? 2.708 6.487 -13.371 1.00 97.31 125 GLU A O 1
ATOM 997 N N . ASP A 1 126 ? 1.974 8.613 -13.464 1.00 98.12 126 ASP A N 1
ATOM 998 C CA . ASP A 1 126 ? 2.212 8.906 -12.054 1.00 98.12 126 ASP A CA 1
ATOM 999 C C . ASP A 1 126 ? 0.972 8.585 -11.213 1.00 98.12 126 ASP A C 1
ATOM 1001 O O . ASP A 1 126 ? -0.091 9.185 -11.381 1.00 98.12 126 ASP A O 1
ATOM 1005 N N . ILE A 1 127 ? 1.131 7.684 -10.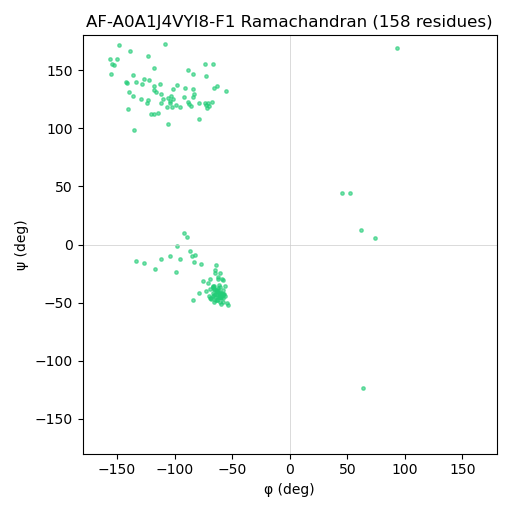246 1.00 98.25 127 ILE A N 1
ATOM 1006 C CA . ILE A 1 127 ? 0.055 7.197 -9.376 1.00 98.25 127 ILE A CA 1
ATOM 1007 C C . ILE A 1 127 ? 0.382 7.563 -7.930 1.00 98.25 127 ILE A C 1
ATOM 1009 O O . ILE A 1 127 ? 1.518 7.416 -7.477 1.00 98.25 127 ILE A O 1
ATOM 1013 N N . ARG A 1 128 ? -0.603 8.055 -7.173 1.00 98.25 128 ARG A N 1
ATOM 1014 C CA . ARG A 1 128 ? -0.417 8.350 -5.742 1.00 98.25 128 ARG A CA 1
ATOM 1015 C C . ARG A 1 128 ? -0.340 7.056 -4.942 1.00 98.25 128 ARG A C 1
ATOM 1017 O O . ARG A 1 128 ? -1.072 6.113 -5.222 1.00 98.25 128 ARG A O 1
ATOM 1024 N N . TYR A 1 129 ? 0.471 7.038 -3.886 1.00 97.56 129 TYR A N 1
ATOM 1025 C CA . TYR A 1 129 ? 0.579 5.869 -3.003 1.00 97.56 129 TYR A CA 1
ATOM 1026 C C . TYR A 1 129 ? -0.772 5.438 -2.414 1.00 97.56 129 TYR A C 1
ATOM 1028 O O . TYR A 1 129 ? -1.048 4.254 -2.245 1.00 97.56 129 TYR A O 1
ATOM 1036 N N . GLU A 1 130 ? -1.639 6.397 -2.107 1.00 95.31 130 GLU A N 1
ATOM 1037 C CA . GLU A 1 130 ? -2.968 6.134 -1.562 1.00 95.31 130 GLU A CA 1
ATOM 1038 C C . GLU A 1 130 ? -3.853 5.334 -2.524 1.00 95.31 130 GLU A C 1
ATOM 1040 O O . GLU A 1 130 ? -4.670 4.538 -2.058 1.00 95.31 130 GLU A O 1
ATOM 1045 N N . ASP A 1 131 ? -3.638 5.490 -3.833 1.00 96.56 131 ASP A N 1
ATOM 1046 C CA . ASP A 1 131 ? -4.424 4.861 -4.896 1.00 96.56 131 ASP A CA 1
ATOM 1047 C C . ASP A 1 131 ? -3.912 3.444 -5.256 1.00 96.56 131 ASP A C 1
ATOM 1049 O O . ASP A 1 131 ? -4.551 2.747 -6.038 1.00 96.56 131 ASP A O 1
ATOM 1053 N N . LEU A 1 132 ? -2.789 2.992 -4.678 1.00 96.50 132 LEU A N 1
ATOM 1054 C CA . LEU A 1 132 ? -2.223 1.653 -4.902 1.00 96.50 132 LEU A CA 1
ATOM 1055 C C . LEU A 1 132 ? -2.792 0.615 -3.930 1.00 96.50 132 LEU A C 1
ATOM 1057 O O . LEU A 1 132 ? -3.087 0.925 -2.776 1.00 96.50 132 LEU A O 1
ATOM 1061 N N . ASP A 1 133 ? -2.876 -0.644 -4.347 1.00 94.69 133 ASP A N 1
ATOM 1062 C CA . ASP A 1 133 ? -3.272 -1.736 -3.453 1.00 94.69 133 ASP A CA 1
ATOM 1063 C C . ASP A 1 133 ? -2.225 -1.991 -2.353 1.00 94.69 133 ASP A C 1
ATOM 1065 O O . ASP A 1 133 ? -1.040 -1.685 -2.505 1.00 94.69 133 ASP A O 1
ATOM 1069 N N . GLU A 1 134 ? -2.653 -2.556 -1.216 1.00 93.38 134 GLU A N 1
ATOM 1070 C CA . GLU A 1 134 ? -1.752 -2.782 -0.073 1.00 93.38 134 GLU A CA 1
ATOM 1071 C C . GLU A 1 134 ? -0.578 -3.704 -0.428 1.00 93.38 134 GLU A C 1
ATOM 1073 O O . GLU A 1 134 ? 0.534 -3.469 0.038 1.00 93.38 134 GLU A O 1
ATOM 1078 N N . GLU A 1 135 ? -0.800 -4.723 -1.262 1.00 94.31 135 GLU A N 1
ATOM 1079 C CA . GLU A 1 135 ? 0.262 -5.630 -1.718 1.00 94.31 135 GLU A CA 1
ATOM 1080 C C . GLU A 1 135 ? 1.381 -4.857 -2.426 1.00 94.31 135 GLU A C 1
ATOM 1082 O O . GLU A 1 135 ? 2.544 -4.980 -2.053 1.00 94.31 135 GLU A O 1
ATOM 1087 N N . VAL A 1 136 ? 1.016 -3.946 -3.331 1.00 97.44 136 VAL A N 1
ATOM 1088 C CA . VAL A 1 136 ? 1.976 -3.076 -4.020 1.00 97.44 136 VAL A CA 1
ATOM 1089 C C . VAL A 1 136 ? 2.693 -2.163 -3.024 1.00 97.44 136 VAL A C 1
ATOM 1091 O O . VAL A 1 136 ? 3.908 -2.007 -3.093 1.00 97.44 136 VAL A O 1
ATOM 1094 N N . ILE A 1 137 ? 1.976 -1.588 -2.051 1.00 97.94 137 ILE A N 1
ATOM 1095 C CA . ILE A 1 137 ? 2.593 -0.764 -0.998 1.00 97.94 137 ILE A CA 1
ATOM 1096 C C . ILE A 1 137 ? 3.590 -1.562 -0.150 1.00 97.94 137 ILE A C 1
ATOM 1098 O O . ILE A 1 137 ? 4.603 -1.001 0.268 1.00 97.94 137 ILE A O 1
ATOM 1102 N N . ASN A 1 138 ? 3.344 -2.848 0.099 1.00 95.69 138 ASN A N 1
ATOM 1103 C CA . ASN A 1 138 ? 4.276 -3.704 0.833 1.00 95.69 138 ASN A CA 1
ATOM 1104 C C . ASN A 1 138 ? 5.579 -3.894 0.062 1.00 95.69 138 ASN A C 1
ATOM 1106 O O . ASN A 1 138 ? 6.647 -3.676 0.635 1.00 95.69 138 ASN A O 1
ATOM 1110 N N . ASP A 1 139 ? 5.483 -4.219 -1.225 1.00 97.38 139 ASP A N 1
ATOM 1111 C CA . ASP A 1 139 ? 6.648 -4.399 -2.093 1.00 97.38 139 ASP A CA 1
ATOM 1112 C C . ASP A 1 139 ? 7.466 -3.104 -2.188 1.00 97.38 139 ASP A C 1
ATOM 1114 O O . ASP A 1 139 ? 8.687 -3.106 -2.024 1.00 97.38 139 ASP A O 1
ATOM 1118 N N . ILE A 1 140 ? 6.786 -1.965 -2.361 1.00 97.94 140 ILE A N 1
ATOM 1119 C CA . ILE A 1 140 ? 7.423 -0.642 -2.361 1.00 97.94 140 ILE A CA 1
ATOM 1120 C C . ILE A 1 140 ? 8.131 -0.380 -1.030 1.00 97.94 140 ILE A C 1
ATOM 1122 O O . ILE A 1 140 ? 9.266 0.092 -1.021 1.00 97.94 140 ILE A O 1
ATOM 1126 N N . CYS A 1 141 ? 7.483 -0.680 0.098 1.00 96.56 141 CYS A N 1
ATOM 1127 C CA . CYS A 1 141 ? 8.062 -0.475 1.423 1.00 96.56 141 CYS A CA 1
ATOM 1128 C C . CYS A 1 141 ? 9.380 -1.246 1.576 1.00 96.56 141 CYS A C 1
ATOM 1130 O O . CYS A 1 141 ? 10.359 -0.677 2.052 1.00 96.56 141 CYS A O 1
ATOM 1132 N N . THR A 1 142 ? 9.444 -2.493 1.100 1.00 96.06 142 THR A N 1
ATOM 1133 C CA . THR A 1 142 ? 10.682 -3.286 1.099 1.00 96.06 142 THR A CA 1
ATOM 1134 C C . THR A 1 142 ? 11.791 -2.634 0.269 1.00 96.06 142 THR A C 1
ATOM 1136 O O . THR A 1 142 ? 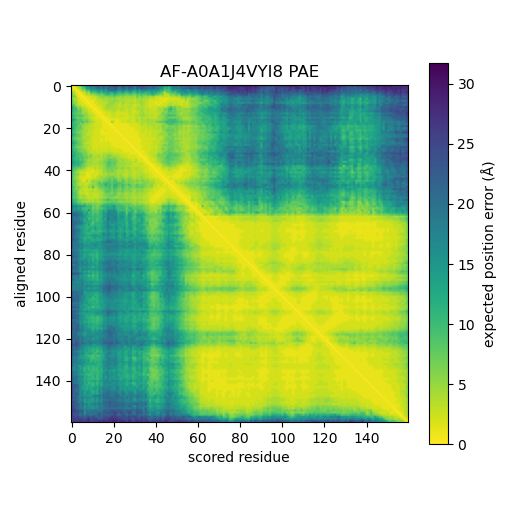12.935 -2.568 0.716 1.00 96.06 142 THR A O 1
ATOM 1139 N N . LEU A 1 143 ? 11.477 -2.092 -0.911 1.00 97.75 143 LEU A N 1
ATOM 1140 C CA . LEU A 1 143 ? 12.474 -1.384 -1.725 1.00 97.75 143 LEU A CA 1
ATOM 1141 C C . LEU A 1 143 ? 12.974 -0.101 -1.049 1.00 97.75 143 LEU A C 1
ATOM 1143 O O . LEU A 1 143 ? 14.166 0.200 -1.087 1.00 97.75 143 LEU A O 1
ATOM 1147 N N . VAL A 1 144 ? 12.083 0.632 -0.383 1.00 97.38 144 VAL A N 1
ATOM 1148 C CA . VAL A 1 144 ? 12.434 1.843 0.368 1.00 97.38 144 VAL A CA 1
ATOM 1149 C C . VAL A 1 144 ? 13.334 1.530 1.570 1.00 97.38 144 VAL A C 1
ATOM 1151 O O . VAL A 1 144 ? 14.266 2.287 1.842 1.00 97.38 144 VAL A O 1
ATOM 1154 N N . GLU A 1 145 ? 13.105 0.417 2.270 1.00 95.75 145 GLU A N 1
ATOM 1155 C CA . GLU A 1 145 ? 13.964 -0.042 3.374 1.00 95.75 145 GLU A CA 1
ATOM 1156 C C . GLU A 1 145 ? 15.387 -0.374 2.895 1.00 95.75 145 GLU A C 1
ATOM 1158 O O . GLU A 1 145 ? 16.376 -0.025 3.558 1.00 95.75 145 GLU A O 1
ATOM 1163 N N . ASN A 1 146 ? 15.501 -1.010 1.724 1.00 95.25 146 ASN A N 1
ATOM 1164 C CA . ASN A 1 146 ? 16.788 -1.295 1.091 1.00 95.25 146 ASN A CA 1
ATOM 1165 C C . ASN A 1 146 ? 17.512 0.008 0.729 1.00 95.25 146 ASN A C 1
ATOM 1167 O O . ASN A 1 146 ? 18.664 0.201 1.121 1.00 95.25 146 ASN A O 1
ATOM 1171 N N . TRP A 1 147 ? 16.804 0.941 0.088 1.00 95.94 147 TRP A N 1
ATOM 1172 C CA . TRP A 1 147 ? 17.335 2.258 -0.252 1.00 95.94 147 TRP A CA 1
ATOM 1173 C C . TRP A 1 147 ? 17.826 3.030 0.980 1.00 95.94 147 TRP A C 1
ATOM 1175 O O . TRP A 1 147 ? 18.963 3.502 1.012 1.00 95.94 147 TRP A O 1
ATOM 1185 N N . GLU A 1 148 ? 17.019 3.117 2.044 1.00 96.25 148 GLU A N 1
ATOM 1186 C CA . GLU A 1 148 ? 17.423 3.781 3.290 1.00 96.25 148 GLU A CA 1
ATOM 1187 C C . GLU A 1 148 ? 18.698 3.158 3.876 1.00 96.25 148 GLU A C 1
ATOM 1189 O O . GLU A 1 148 ? 19.609 3.872 4.311 1.00 96.25 148 GLU A O 1
ATOM 1194 N N . SER A 1 149 ? 18.782 1.828 3.865 1.00 93.25 149 SER A N 1
ATOM 1195 C CA . SER A 1 149 ? 19.939 1.095 4.376 1.00 93.25 149 SER A CA 1
ATOM 1196 C C . SER A 1 149 ? 21.219 1.438 3.609 1.00 93.25 149 SER A C 1
ATOM 1198 O O . SER A 1 149 ? 22.263 1.661 4.232 1.00 93.25 149 SER A O 1
ATOM 1200 N N . GLU A 1 150 ? 21.154 1.537 2.282 1.00 93.62 150 GLU A N 1
ATOM 1201 C CA . GLU A 1 150 ? 22.284 1.927 1.430 1.00 93.62 150 GLU A CA 1
ATOM 1202 C C . GLU A 1 150 ? 22.719 3.377 1.654 1.00 93.62 150 GLU A C 1
ATOM 1204 O O . GLU A 1 150 ? 23.920 3.665 1.752 1.00 93.62 150 GLU A O 1
ATOM 1209 N N . GLN A 1 151 ? 21.762 4.293 1.803 1.00 94.62 151 GLN A N 1
ATOM 1210 C CA . GLN A 1 151 ? 22.045 5.703 2.068 1.00 94.62 151 GLN A CA 1
ATOM 1211 C C . GLN A 1 151 ? 22.724 5.893 3.427 1.00 94.62 151 GLN A C 1
ATOM 1213 O O . GLN A 1 151 ? 23.769 6.542 3.510 1.00 94.62 151 GLN A O 1
ATOM 1218 N N . ILE A 1 152 ? 22.231 5.225 4.476 1.00 92.88 152 ILE A N 1
ATOM 1219 C CA . ILE A 1 152 ? 22.856 5.235 5.810 1.00 92.88 152 ILE A CA 1
ATOM 1220 C C . ILE A 1 152 ? 24.284 4.674 5.761 1.00 92.88 152 ILE A C 1
ATOM 1222 O O . ILE A 1 152 ? 25.186 5.188 6.429 1.00 92.88 152 ILE A O 1
ATOM 1226 N N . GLN A 1 153 ? 24.523 3.602 5.001 1.00 92.06 153 GLN A N 1
ATOM 1227 C CA . GLN A 1 153 ? 25.873 3.051 4.841 1.00 92.06 153 GLN A CA 1
ATOM 1228 C C . GLN A 1 153 ? 26.797 4.005 4.080 1.00 92.06 153 GLN A C 1
ATOM 1230 O O . GLN A 1 153 ? 27.989 4.084 4.378 1.00 92.06 153 GLN A O 1
ATOM 1235 N N . THR A 1 154 ? 26.274 4.725 3.093 1.00 90.50 154 THR A N 1
ATOM 1236 C CA . THR A 1 154 ? 27.026 5.716 2.316 1.00 90.50 154 THR A CA 1
ATOM 1237 C C . THR A 1 154 ? 27.404 6.921 3.165 1.00 90.50 154 THR A C 1
ATOM 1239 O O . THR A 1 154 ? 28.582 7.268 3.208 1.00 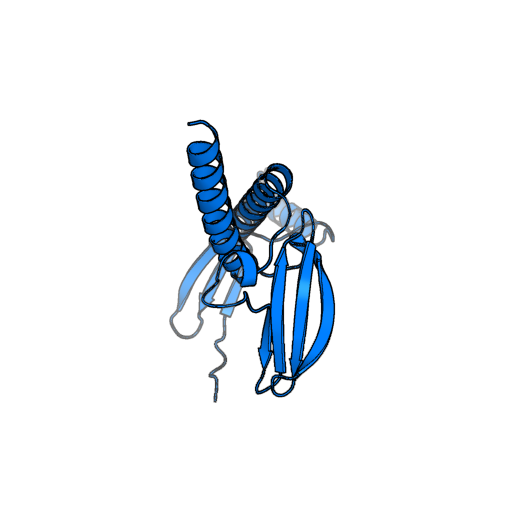90.50 154 THR A O 1
ATOM 1242 N N . GLU A 1 155 ? 26.462 7.477 3.925 1.00 91.19 155 GLU A N 1
ATOM 1243 C CA . GLU A 1 155 ? 26.704 8.583 4.858 1.00 91.19 155 GLU A CA 1
ATOM 1244 C C . GLU A 1 155 ? 27.831 8.242 5.848 1.00 91.19 155 GLU A C 1
ATOM 1246 O O . GLU A 1 155 ? 28.836 8.949 5.915 1.00 91.19 155 GLU A O 1
ATOM 1251 N N . LYS A 1 156 ? 27.756 7.074 6.503 1.00 90.69 156 LYS A N 1
ATOM 1252 C CA . LYS A 1 156 ? 28.797 6.594 7.435 1.00 90.69 156 LYS A CA 1
ATOM 1253 C C . LYS A 1 156 ? 30.182 6.436 6.803 1.00 90.69 156 LYS A C 1
ATOM 1255 O O . LYS A 1 156 ? 31.188 6.525 7.503 1.00 90.69 156 LYS A O 1
ATOM 1260 N N . ARG A 1 157 ? 30.258 6.142 5.501 1.00 88.44 157 ARG A N 1
ATOM 1261 C CA . ARG A 1 157 ? 31.535 6.043 4.772 1.00 88.44 157 ARG A CA 1
ATOM 1262 C C . ARG A 1 157 ? 32.131 7.419 4.483 1.00 88.44 157 ARG A C 1
ATOM 1264 O O . ARG A 1 157 ? 33.350 7.524 4.448 1.00 88.44 157 ARG A O 1
ATOM 1271 N N . CYS A 1 158 ? 31.297 8.437 4.283 1.00 82.75 158 CYS A N 1
ATOM 1272 C CA . CYS A 1 158 ? 31.714 9.806 3.978 1.00 82.75 158 CYS A CA 1
A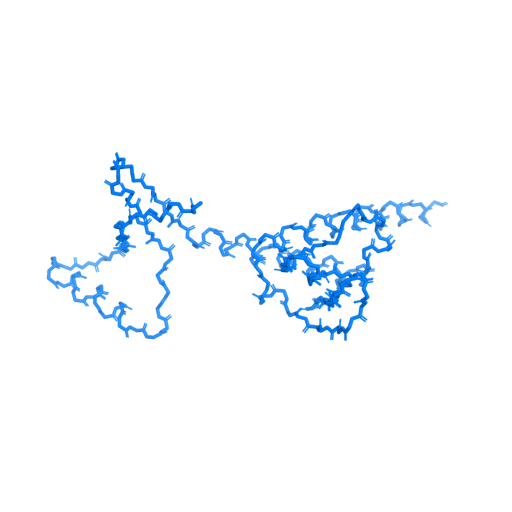TOM 1273 C C . CYS A 1 158 ? 32.082 10.639 5.218 1.00 82.75 158 CYS A C 1
ATOM 1275 O O . CYS A 1 158 ? 32.699 11.690 5.071 1.00 82.75 158 CYS A O 1
ATOM 1277 N N . GLU A 1 159 ? 31.712 10.189 6.419 1.00 79.00 159 GLU A N 1
ATOM 1278 C CA . GLU A 1 159 ? 32.061 10.842 7.692 1.00 79.00 159 GLU A CA 1
ATOM 1279 C C . GLU A 1 159 ? 33.476 10.501 8.216 1.00 79.00 159 GLU A C 1
ATOM 1281 O O . GLU A 1 159 ? 33.931 11.134 9.171 1.00 79.00 159 GLU A O 1
ATOM 1286 N N . ASN A 1 160 ? 34.178 9.537 7.602 1.00 52.75 160 ASN A N 1
ATOM 1287 C CA . ASN A 1 160 ? 35.566 9.156 7.926 1.00 52.75 160 ASN A CA 1
ATOM 1288 C C . ASN A 1 160 ? 36.588 9.822 6.998 1.00 52.75 160 ASN A C 1
ATOM 1290 O O . ASN A 1 160 ? 37.694 10.140 7.495 1.00 52.75 160 ASN A O 1
#

Nearest PDB structures (foldseek):
  7enc-assembly1_c  TM=5.507E-01  e=2.124E+00  Homo sapiens
  8gxs-assembly1_c  TM=5.508E-01  e=2.124E+00  Homo sapiens
  6cl5-assembly2_F  TM=5.648E-01  e=7.670E+00  Pseudomonas aeruginosa LESB58
  1skw-assembly1_A  TM=4.539E-01  e=6.073E+00  Escherichia phage T7
  1sl2-assembly1_A  TM=4.565E-01  e=8.619E+00  Escherichia phage T7

pLDDT: mean 91.63, std 8.48, range [45.66, 98.44]

Foldseek 3Di:
DPDDWDKDKDQDDDDDDPDPVRVVVVVVVLVPDPPRDRFWIWIATPVVRDIDIGGNVVVVVVLVVLLVVLLVLCVVQNKDFCVVLVPPAFQWQDDDPQWTWGFTIRHNFWTWIFIGGNNDTDDIDTGGSVRGDSSSSVVSSVSSVSVSVVSVVVVVVVVD

Radius of gyration: 21.8 Å; Cα contacts (8 Å, |Δi|>4): 214; chains: 1; bounding box: 70×39×51 Å

Sequence (160 aa):
MKHTKQYLVKWVIDIEANSPEEAAKLALEIQRDENSEALAFTVKEQATGEETDVNLLDTILTKFSKIDYIKKVISKWGSFTTAEVEADYSPAISVIGDHSVLVESFWNYTVTAYEYVDSICVCEEDIRYEDLDEEVINDICTLVENWESEQIQTEKRCEN

Solvent-accessible surface area (backbone atoms only — not comparable to full-atom values): 9290 Å² total; per-residue (Å²): 133,86,81,83,82,57,72,50,80,42,81,62,80,92,68,94,58,97,42,73,70,52,35,53,51,53,53,51,52,48,74,66,38,91,85,55,79,91,40,39,34,43,39,27,38,65,90,81,66,51,74,46,80,45,59,49,55,60,56,49,53,52,44,52,53,48,50,53,49,47,30,53,52,26,67,73,77,48,65,52,35,40,76,80,62,66,48,96,66,59,41,59,81,45,77,59,90,62,34,36,32,30,40,46,36,45,49,61,67,33,30,37,32,38,33,27,51,79,86,38,81,78,48,74,47,82,42,45,64,86,80,50,56,61,70,41,51,50,49,47,44,55,53,49,53,52,45,52,52,53,51,54,54,50,52,63,62,73,76,110

Mean predicted aligned error: 8.91 Å

Secondary structure (DSSP, 8-state):
-PPPPPEEEEE------SSHHHHHHHHHHHHH-TT----EEEEEETTT--EEEEEHHHHHHHHHHHHHHHHHHHHHH--EETTTTT-SS--EEEEETTEEEEEEEE-SSEEEEEEEETTEEEEEEEEEGGGS-HHHHHHHHHHHHHHHHHHHHHHHHHT-